Protein AF-A0A7G9XT78-F1 (afdb_monomer_lite)

Structure (mmCIF, N/CA/C/O backbone):
data_AF-A0A7G9XT78-F1
#
_entry.id   AF-A0A7G9XT78-F1
#
loop_
_atom_site.group_PDB
_atom_site.id
_atom_site.type_symbol
_atom_site.label_atom_id
_atom_site.label_alt_id
_atom_site.label_comp_id
_atom_site.label_asym_id
_atom_site.label_entity_id
_atom_site.label_seq_id
_atom_site.pdbx_PDB_ins_code
_atom_site.Cartn_x
_atom_site.Cartn_y
_atom_site.Cartn_z
_atom_site.occupancy
_atom_site.B_iso_or_equiv
_atom_site.auth_seq_id
_atom_site.auth_comp_id
_atom_site.auth_asym_id
_atom_site.auth_atom_id
_atom_site.pdbx_PDB_model_num
ATOM 1 N N . MET A 1 1 ? 22.025 7.421 1.465 1.00 62.91 1 MET A N 1
ATOM 2 C CA . MET A 1 1 ? 20.798 7.144 0.694 1.00 62.91 1 MET A CA 1
ATOM 3 C C . MET A 1 1 ? 19.785 8.218 1.028 1.00 62.91 1 MET A C 1
ATOM 5 O O . MET A 1 1 ? 19.689 8.588 2.191 1.00 62.91 1 MET A O 1
ATOM 9 N N . GLU A 1 2 ? 19.109 8.773 0.029 1.00 83.06 2 GLU A N 1
ATOM 10 C CA . GLU A 1 2 ? 18.092 9.804 0.246 1.00 83.06 2 GLU A CA 1
ATOM 11 C C . GLU A 1 2 ? 16.712 9.140 0.247 1.00 83.06 2 GLU A C 1
ATOM 13 O O . GLU A 1 2 ? 16.300 8.589 -0.773 1.00 83.06 2 GLU A O 1
ATOM 18 N N . ALA A 1 3 ? 16.016 9.178 1.382 1.00 92.12 3 ALA A N 1
ATOM 19 C CA . ALA A 1 3 ? 14.705 8.554 1.523 1.00 92.12 3 ALA A CA 1
ATOM 20 C C . ALA A 1 3 ? 13.624 9.333 0.756 1.00 92.12 3 ALA A C 1
ATOM 22 O O . ALA A 1 3 ? 13.651 10.570 0.692 1.00 92.12 3 ALA A O 1
ATOM 23 N N . ILE A 1 4 ? 12.665 8.615 0.183 1.00 96.31 4 ILE A N 1
ATOM 24 C CA . ILE A 1 4 ? 11.408 9.163 -0.334 1.00 96.31 4 ILE A CA 1
ATOM 25 C C . ILE A 1 4 ? 10.404 9.167 0.813 1.00 96.31 4 ILE A C 1
ATOM 27 O O . ILE A 1 4 ? 10.346 8.208 1.582 1.00 96.31 4 ILE A O 1
ATOM 31 N N . ARG A 1 5 ? 9.643 10.257 0.936 1.00 97.62 5 ARG A N 1
ATOM 32 C CA . ARG A 1 5 ? 8.574 10.407 1.924 1.00 97.62 5 ARG A CA 1
ATOM 33 C C . ARG A 1 5 ? 7.305 10.834 1.215 1.00 97.62 5 ARG A C 1
ATOM 35 O O . ARG A 1 5 ? 7.335 11.815 0.477 1.00 97.62 5 ARG A O 1
ATOM 42 N N . LEU A 1 6 ? 6.234 10.082 1.417 1.00 98.19 6 LEU A N 1
ATOM 43 C CA . LEU A 1 6 ? 4.939 10.312 0.792 1.00 98.19 6 LEU A CA 1
ATOM 44 C C . LEU A 1 6 ? 3.838 10.150 1.831 1.00 98.19 6 LEU A C 1
ATOM 46 O O . LEU A 1 6 ? 3.951 9.329 2.736 1.00 98.19 6 LEU A O 1
ATOM 50 N N . GLU A 1 7 ? 2.764 10.910 1.662 1.00 98.00 7 GLU A N 1
ATOM 51 C CA . GLU A 1 7 ? 1.612 10.889 2.557 1.00 98.00 7 GLU A CA 1
ATOM 52 C C . GLU A 1 7 ? 0.324 10.713 1.751 1.00 98.00 7 GLU A C 1
ATOM 54 O O . GLU A 1 7 ? 0.181 11.250 0.645 1.00 98.00 7 GLU A O 1
ATOM 59 N N . ARG A 1 8 ? -0.628 9.955 2.301 1.00 96.81 8 ARG A N 1
ATOM 60 C CA . ARG A 1 8 ? -1.947 9.750 1.696 1.00 96.81 8 ARG A CA 1
ATOM 61 C C . ARG A 1 8 ? -3.014 9.595 2.771 1.00 96.81 8 ARG A C 1
ATOM 63 O O . ARG A 1 8 ? -2.897 8.740 3.641 1.00 96.81 8 ARG A O 1
ATOM 70 N N . ASP A 1 9 ? -4.093 10.358 2.644 1.00 96.19 9 ASP A N 1
ATOM 71 C CA . ASP A 1 9 ? -5.279 10.177 3.479 1.00 96.19 9 ASP A CA 1
ATOM 72 C C . ASP A 1 9 ? -6.239 9.176 2.820 1.00 96.19 9 ASP A C 1
ATOM 74 O O . ASP A 1 9 ? -6.593 9.293 1.641 1.00 96.19 9 ASP A O 1
ATOM 78 N N . ILE A 1 10 ? -6.670 8.183 3.593 1.00 95.69 10 ILE A N 1
ATOM 79 C CA . ILE A 1 10 ? -7.618 7.142 3.202 1.00 95.69 10 ILE A CA 1
ATOM 80 C C . ILE A 1 10 ? -8.826 7.227 4.132 1.00 95.69 10 ILE A C 1
ATOM 82 O O . ILE A 1 10 ? -8.702 7.121 5.347 1.00 95.69 10 ILE A O 1
ATOM 86 N N . ASP A 1 11 ? -10.016 7.376 3.557 1.00 94.88 11 ASP A N 1
ATOM 87 C CA . ASP A 1 11 ? -11.281 7.513 4.294 1.00 94.88 11 ASP A CA 1
ATOM 88 C C . ASP A 1 11 ? -11.837 6.160 4.784 1.00 94.88 11 ASP A C 1
ATOM 90 O O . ASP A 1 11 ? -12.976 5.782 4.501 1.00 94.88 11 ASP A O 1
ATOM 94 N N . LEU A 1 12 ? -10.980 5.378 5.444 1.00 93.94 12 LEU A N 1
ATOM 95 C CA . LEU A 1 12 ? -11.301 4.098 6.066 1.00 93.94 12 LEU A CA 1
ATOM 96 C C . LEU A 1 12 ? -10.490 3.909 7.361 1.00 93.94 12 LEU A C 1
ATOM 98 O O . LEU A 1 12 ? -9.392 4.463 7.478 1.00 93.94 12 LEU A O 1
ATOM 102 N N . PRO A 1 13 ? -10.991 3.096 8.312 1.00 93.50 13 PRO A N 1
ATOM 103 C CA . PRO A 1 13 ? -10.286 2.789 9.552 1.00 93.50 13 PRO A CA 1
ATOM 104 C C . PRO A 1 13 ? -8.926 2.127 9.330 1.00 93.50 13 PRO A C 1
ATOM 106 O O . PRO A 1 13 ? -8.753 1.321 8.410 1.00 93.50 13 PRO A O 1
ATOM 109 N N . ARG A 1 14 ? -7.999 2.381 10.258 1.00 94.50 14 ARG A N 1
ATOM 110 C CA . ARG A 1 14 ? -6.620 1.873 10.199 1.00 94.50 14 ARG A CA 1
ATOM 111 C C . ARG A 1 14 ? -6.533 0.361 10.117 1.00 94.50 14 ARG A C 1
ATOM 113 O O . ARG A 1 14 ? -5.674 -0.137 9.409 1.00 94.50 14 ARG A O 1
ATOM 120 N N . ALA A 1 15 ? -7.439 -0.354 10.784 1.00 94.38 15 ALA A N 1
ATOM 121 C CA . ALA A 1 15 ? -7.510 -1.810 10.710 1.00 94.38 15 ALA A CA 1
ATOM 122 C C . ALA A 1 15 ? -7.693 -2.304 9.265 1.00 94.38 15 ALA A C 1
ATOM 124 O O . ALA A 1 15 ? -7.009 -3.224 8.845 1.00 94.38 15 ALA A O 1
ATOM 125 N N . ILE A 1 16 ? -8.542 -1.648 8.465 1.00 95.06 16 ILE A N 1
ATOM 126 C CA . ILE A 1 16 ? -8.755 -2.036 7.061 1.00 95.06 16 ILE A CA 1
ATOM 127 C C . ILE A 1 16 ? -7.501 -1.760 6.225 1.00 95.06 16 ILE A C 1
ATOM 129 O O . ILE A 1 16 ? -7.116 -2.577 5.393 1.00 95.06 16 ILE A O 1
ATOM 133 N N . VAL A 1 17 ? -6.864 -0.608 6.445 1.00 96.75 17 VAL A N 1
ATOM 134 C CA . VAL A 1 17 ? -5.627 -0.248 5.737 1.00 96.75 17 VAL A CA 1
ATOM 135 C C . VAL A 1 17 ? -4.487 -1.190 6.126 1.00 96.75 17 VAL A C 1
ATOM 137 O O . VAL A 1 17 ? -3.734 -1.610 5.257 1.00 96.75 17 VAL A O 1
ATOM 140 N N . TRP A 1 18 ? -4.393 -1.564 7.403 1.00 97.44 18 TRP A N 1
ATOM 141 C CA . TRP A 1 18 ? -3.406 -2.504 7.927 1.00 97.44 18 TRP A CA 1
ATOM 142 C C . TRP A 1 18 ? -3.494 -3.867 7.244 1.00 97.44 18 TRP A C 1
ATOM 144 O O . TRP A 1 18 ? -2.486 -4.339 6.724 1.00 97.44 18 TRP A O 1
ATOM 154 N N . GLU A 1 19 ? -4.695 -4.448 7.151 1.00 97.00 19 GLU A N 1
ATOM 155 C CA . GLU A 1 19 ? -4.900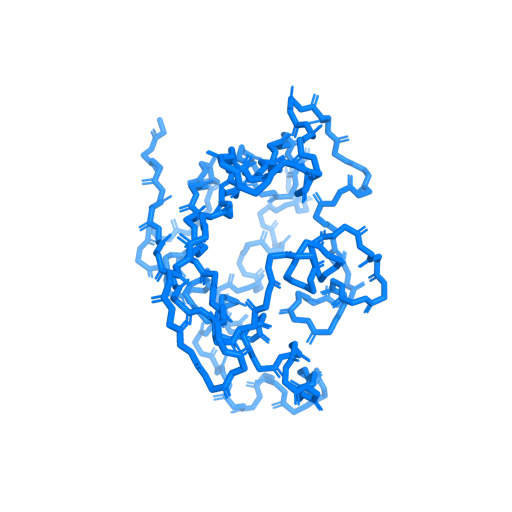 -5.715 6.438 1.00 97.00 19 GLU A CA 1
ATOM 156 C C . GLU A 1 19 ? -4.389 -5.637 4.995 1.00 97.00 19 GLU A C 1
ATOM 158 O O . GLU A 1 19 ? -3.713 -6.548 4.527 1.00 97.00 19 GLU A O 1
ATOM 163 N N . ALA A 1 20 ? -4.614 -4.517 4.302 1.00 97.19 20 ALA A N 1
ATOM 164 C CA . ALA A 1 20 ? -4.127 -4.336 2.936 1.00 97.19 20 ALA A CA 1
ATOM 165 C C . ALA A 1 20 ? -2.591 -4.262 2.809 1.00 97.19 20 ALA A C 1
ATOM 167 O O . ALA A 1 20 ? -2.065 -4.423 1.705 1.00 97.19 20 ALA A O 1
ATOM 168 N N . LEU A 1 21 ? -1.864 -4.036 3.907 1.00 96.62 21 LEU A N 1
ATOM 169 C CA . LEU A 1 21 ? -0.399 -4.043 3.943 1.00 96.62 21 LEU A CA 1
ATOM 170 C C . LEU A 1 21 ? 0.187 -5.417 4.294 1.00 96.62 21 LEU A C 1
ATOM 172 O O . LEU A 1 21 ? 1.294 -5.732 3.849 1.00 96.62 21 LEU A O 1
ATOM 176 N N . VAL A 1 22 ? -0.512 -6.215 5.106 1.00 95.62 22 VAL A N 1
ATOM 177 C CA . VAL A 1 22 ? 0.029 -7.467 5.664 1.00 95.62 22 VAL A CA 1
ATOM 178 C C . VAL A 1 22 ? -0.560 -8.728 5.034 1.00 95.62 22 VAL A C 1
ATOM 180 O O . VAL A 1 22 ? 0.150 -9.732 4.933 1.00 95.62 22 VAL A O 1
ATOM 183 N N . ASP A 1 23 ? -1.811 -8.687 4.569 1.00 95.31 23 ASP A N 1
ATOM 184 C CA . ASP A 1 23 ? -2.441 -9.817 3.891 1.00 95.31 23 ASP A CA 1
ATOM 185 C C . ASP A 1 23 ? -1.878 -9.951 2.465 1.00 95.31 23 ASP A C 1
ATOM 187 O O . ASP A 1 23 ? -1.950 -9.009 1.670 1.00 95.31 23 ASP A O 1
ATOM 191 N N . PRO A 1 24 ? -1.318 -11.115 2.093 1.00 92.00 24 PRO A N 1
ATOM 192 C CA . PRO A 1 24 ? -0.671 -11.281 0.799 1.00 92.00 24 PRO A CA 1
ATOM 193 C C . PRO A 1 24 ? -1.643 -11.145 -0.378 1.00 92.00 24 PRO A C 1
ATOM 195 O O . PRO A 1 24 ? -1.236 -10.638 -1.416 1.00 92.00 24 PRO A O 1
ATOM 198 N N . VAL A 1 25 ? -2.905 -11.558 -0.237 1.00 92.56 25 VAL A N 1
ATOM 199 C CA . VAL A 1 25 ? -3.911 -11.457 -1.305 1.00 92.56 25 VAL A CA 1
ATOM 200 C C . VAL A 1 25 ? -4.302 -9.999 -1.525 1.00 92.56 25 VAL A C 1
ATOM 202 O O . VAL A 1 25 ? -4.437 -9.562 -2.667 1.00 92.56 25 VAL A O 1
ATOM 205 N N . LEU A 1 26 ? -4.451 -9.224 -0.449 1.00 95.94 26 LEU A N 1
ATOM 206 C CA . LEU A 1 26 ? -4.717 -7.792 -0.566 1.00 95.94 26 LEU A CA 1
ATOM 207 C C . LEU A 1 26 ? -3.505 -7.039 -1.113 1.00 95.94 26 LEU A C 1
ATOM 209 O O . LEU A 1 26 ? -3.678 -6.193 -1.986 1.00 95.94 26 LEU A O 1
ATOM 213 N N . VAL A 1 27 ? -2.284 -7.374 -0.687 1.00 95.62 27 VAL A N 1
ATOM 214 C CA . VAL A 1 27 ? -1.061 -6.761 -1.228 1.00 95.62 27 VAL A CA 1
ATOM 215 C C . VAL A 1 27 ? -0.988 -6.916 -2.747 1.00 95.62 27 VAL A C 1
ATOM 217 O O . VAL A 1 27 ? -0.725 -5.932 -3.431 1.00 95.62 27 VAL A O 1
ATOM 220 N N . GLU A 1 28 ? -1.315 -8.092 -3.290 1.00 94.12 28 GLU A N 1
ATOM 221 C CA . GLU A 1 28 ? -1.374 -8.329 -4.744 1.00 94.12 28 GLU A CA 1
ATOM 222 C C . GL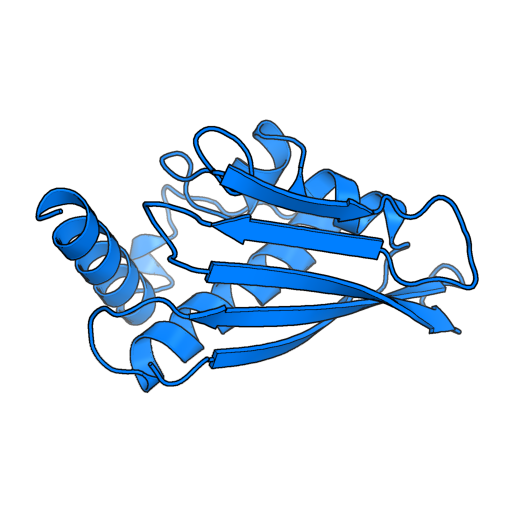U A 1 28 ? -2.406 -7.443 -5.474 1.00 94.12 28 GLU A C 1
ATOM 224 O O . GLU A 1 28 ? -2.342 -7.271 -6.692 1.00 94.12 28 GLU A O 1
ATOM 229 N N . GLY A 1 29 ? -3.376 -6.877 -4.752 1.00 94.25 29 GLY A N 1
ATOM 230 C CA . GLY A 1 29 ? -4.422 -6.016 -5.298 1.00 94.25 29 GLY A CA 1
ATOM 231 C C . GLY A 1 29 ? -3.992 -4.570 -5.557 1.00 94.25 29 GLY A C 1
ATOM 232 O O . GLY A 1 29 ? -4.674 -3.873 -6.307 1.00 94.25 29 GLY A O 1
ATOM 233 N N . TRP A 1 30 ? -2.884 -4.110 -4.972 1.00 95.69 30 TRP A N 1
ATOM 234 C CA . TRP A 1 30 ? -2.358 -2.746 -5.164 1.00 95.69 30 TRP A CA 1
ATOM 235 C C . TRP A 1 30 ? -0.864 -2.708 -5.490 1.00 95.69 30 TRP A C 1
ATOM 237 O O . TRP A 1 30 ? -0.387 -1.777 -6.139 1.00 95.69 30 TRP A O 1
ATOM 247 N N . LEU A 1 31 ? -0.135 -3.742 -5.087 1.00 93.19 31 LEU A N 1
ATOM 248 C CA . LEU A 1 31 ? 1.244 -4.011 -5.449 1.00 93.19 31 LEU A CA 1
ATOM 249 C C . LEU A 1 31 ? 1.263 -5.202 -6.417 1.00 93.19 31 LEU A C 1
ATOM 251 O O . LEU A 1 31 ? 0.471 -6.127 -6.280 1.00 93.19 31 LEU A O 1
ATOM 255 N N . HIS A 1 32 ? 2.137 -5.183 -7.426 1.00 88.50 32 HIS A N 1
ATOM 256 C CA . HIS A 1 32 ? 2.115 -6.190 -8.496 1.00 88.50 32 HIS A CA 1
ATOM 257 C C . HIS A 1 32 ? 2.187 -7.634 -7.938 1.00 88.50 32 HIS A C 1
ATOM 259 O O . HIS A 1 32 ? 2.899 -7.849 -6.958 1.00 88.50 32 HIS A O 1
ATOM 265 N N . PRO A 1 33 ? 1.545 -8.657 -8.548 1.00 86.31 33 PRO A N 1
ATOM 266 C CA . PRO A 1 33 ? 1.436 -9.990 -7.944 1.00 86.31 33 PRO A CA 1
ATOM 267 C C . PRO A 1 33 ? 2.754 -10.739 -7.715 1.00 86.31 33 PRO A C 1
ATOM 269 O O . PRO A 1 33 ? 2.785 -11.737 -7.002 1.00 86.31 33 PRO A O 1
ATOM 272 N N . SER A 1 34 ? 3.855 -10.283 -8.315 1.00 85.12 34 SER A N 1
ATOM 273 C CA . SER A 1 34 ? 5.208 -10.793 -8.039 1.00 85.12 34 SER A CA 1
ATOM 274 C C . SER A 1 34 ? 5.851 -10.195 -6.789 1.00 85.12 34 SER A C 1
ATOM 276 O O . SER A 1 34 ? 6.936 -10.619 -6.400 1.00 85.12 34 SER A O 1
ATOM 278 N N . GLU A 1 35 ? 5.230 -9.182 -6.195 1.00 86.75 35 GLU A 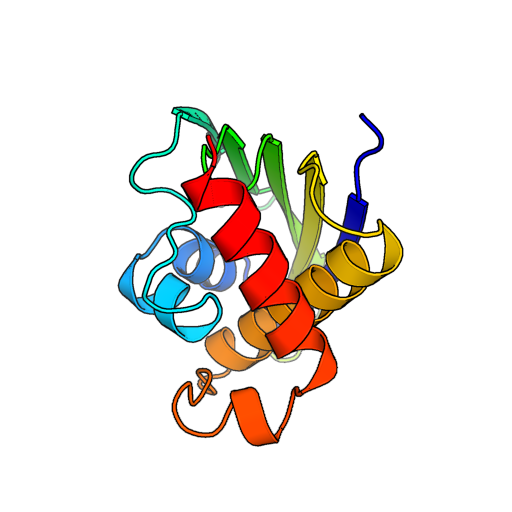N 1
ATOM 279 C CA . GLU A 1 35 ? 5.788 -8.392 -5.111 1.00 86.75 35 GLU A CA 1
ATOM 280 C C . GLU A 1 35 ? 5.210 -8.801 -3.772 1.00 86.75 35 GLU A C 1
ATOM 282 O O . GLU A 1 35 ? 4.070 -9.252 -3.660 1.00 86.75 35 GLU A O 1
ATOM 287 N N . ARG A 1 36 ? 6.013 -8.628 -2.731 1.00 87.50 36 ARG A N 1
ATOM 288 C CA . ARG A 1 36 ? 5.616 -8.897 -1.356 1.00 87.50 36 ARG A CA 1
ATOM 289 C C . ARG A 1 36 ? 6.098 -7.748 -0.493 1.00 87.50 36 ARG A C 1
ATOM 291 O O . ARG A 1 36 ? 7.234 -7.301 -0.641 1.00 87.50 36 ARG A O 1
ATOM 298 N N . LEU A 1 37 ? 5.230 -7.284 0.400 1.00 89.94 37 LEU A N 1
ATOM 299 C CA . LEU A 1 37 ? 5.590 -6.247 1.359 1.00 89.94 37 LEU A CA 1
ATOM 300 C C . LEU A 1 37 ? 6.147 -6.849 2.654 1.00 89.94 37 LEU A C 1
ATOM 302 O O . LEU A 1 37 ? 7.149 -6.367 3.161 1.00 89.94 37 LEU A O 1
ATOM 306 N N . VAL A 1 38 ? 5.543 -7.936 3.146 1.00 91.38 38 VAL A N 1
ATOM 307 C CA . VAL A 1 38 ? 5.954 -8.614 4.390 1.00 91.38 38 VAL A CA 1
ATOM 308 C C . VAL A 1 38 ? 6.726 -9.906 4.116 1.00 91.38 38 VAL A C 1
ATOM 310 O O . VAL A 1 38 ? 7.825 -10.108 4.634 1.00 91.38 38 VAL A O 1
ATOM 313 N N . ALA A 1 39 ? 6.178 -10.804 3.294 1.00 89.12 39 ALA A N 1
ATOM 314 C CA . ALA A 1 39 ? 6.784 -12.113 3.059 1.00 89.12 39 ALA A CA 1
ATOM 315 C C . ALA A 1 39 ? 8.167 -11.994 2.389 1.00 89.12 39 ALA A C 1
ATOM 317 O O . ALA A 1 39 ? 8.314 -11.316 1.375 1.00 89.12 39 ALA A O 1
ATOM 318 N N . GLY A 1 40 ? 9.173 -12.684 2.938 1.00 86.62 40 GLY A N 1
ATOM 319 C CA . GLY A 1 40 ? 10.548 -12.649 2.418 1.00 86.62 40 GLY A CA 1
ATOM 320 C C . GLY A 1 40 ? 11.343 -11.389 2.786 1.00 86.62 40 GLY A C 1
ATOM 321 O O . GLY A 1 40 ? 12.415 -11.171 2.225 1.00 86.62 40 GLY A O 1
ATOM 322 N N . THR A 1 41 ? 10.839 -10.577 3.719 1.00 91.62 41 THR A N 1
ATOM 323 C CA . THR A 1 41 ? 11.536 -9.402 4.265 1.00 91.62 41 THR A CA 1
ATOM 324 C C . THR A 1 41 ? 12.034 -9.653 5.688 1.00 91.62 41 THR A C 1
ATOM 326 O O . THR A 1 41 ? 11.608 -10.602 6.352 1.00 91.62 41 THR A O 1
ATOM 329 N N . THR A 1 42 ? 12.948 -8.805 6.161 1.00 94.88 42 THR A N 1
ATOM 330 C CA . THR A 1 42 ? 13.384 -8.811 7.562 1.00 94.88 42 THR A CA 1
ATOM 331 C C . THR A 1 42 ? 12.547 -7.802 8.350 1.00 94.88 42 THR A C 1
ATOM 333 O O . THR A 1 42 ? 12.626 -6.610 8.044 1.00 94.88 42 THR A O 1
ATOM 336 N N . PRO A 1 43 ? 11.765 -8.227 9.358 1.00 93.88 43 PRO A N 1
ATOM 337 C CA . PRO A 1 43 ? 10.962 -7.309 10.158 1.00 93.88 43 PRO A CA 1
ATOM 338 C C . PRO A 1 43 ? 11.846 -6.435 11.057 1.00 93.88 43 PRO A C 1
ATOM 340 O O . PRO A 1 43 ? 12.772 -6.937 11.697 1.00 93.88 43 PRO A O 1
ATOM 343 N N . VAL A 1 44 ? 11.531 -5.142 11.130 1.00 96.25 44 VAL A N 1
ATOM 344 C CA . VAL A 1 44 ? 12.119 -4.185 12.085 1.00 96.25 44 VAL A CA 1
ATOM 345 C C . VAL A 1 44 ? 11.089 -3.815 13.151 1.00 96.25 44 VAL A C 1
ATOM 347 O O . VAL A 1 44 ? 11.386 -3.892 14.341 1.00 96.25 44 VAL A O 1
ATOM 350 N N . GLU A 1 45 ? 9.863 -3.480 12.738 1.00 96.44 45 GLU A N 1
ATOM 351 C CA . GLU A 1 45 ? 8.752 -3.150 13.636 1.00 96.44 45 GLU A CA 1
ATOM 352 C C . GLU A 1 45 ? 7.414 -3.600 13.028 1.00 96.44 45 GLU A C 1
ATOM 354 O O . GLU A 1 45 ? 7.128 -3.324 11.867 1.00 96.44 45 GLU A O 1
ATOM 359 N N . PHE A 1 46 ? 6.590 -4.287 13.822 1.00 95.19 46 PHE A N 1
ATOM 360 C CA . PHE A 1 46 ? 5.204 -4.634 13.492 1.00 95.19 46 PHE A CA 1
ATOM 361 C C . PHE A 1 46 ? 4.335 -4.245 14.682 1.00 95.19 46 PHE A C 1
ATOM 363 O O . PHE A 1 46 ? 4.286 -4.956 15.686 1.00 95.19 46 PHE A O 1
ATOM 370 N N . ARG A 1 47 ? 3.696 -3.084 14.586 1.00 96.56 47 ARG A N 1
ATOM 371 C CA . ARG A 1 47 ? 2.772 -2.569 15.591 1.00 96.56 47 ARG A CA 1
ATOM 372 C C . ARG A 1 47 ? 1.386 -2.484 14.978 1.00 96.56 47 ARG A C 1
ATOM 374 O O . ARG A 1 47 ? 1.123 -1.596 14.171 1.00 96.56 47 ARG A O 1
ATOM 381 N N . GLU A 1 48 ? 0.529 -3.417 15.359 1.00 94.75 48 GLU A N 1
ATOM 382 C CA . GLU A 1 48 ? -0.851 -3.499 14.889 1.00 94.75 48 GLU A CA 1
ATOM 383 C C . GLU A 1 48 ? -1.709 -2.338 15.435 1.00 94.75 48 GLU A C 1
ATOM 385 O O . GLU A 1 48 ? -1.368 -1.737 16.461 1.00 94.75 48 GLU A O 1
ATOM 390 N N . PRO A 1 49 ? -2.829 -1.988 14.773 1.00 92.81 49 PRO A N 1
ATOM 391 C CA . PRO A 1 49 ? -3.721 -0.904 15.191 1.00 92.81 49 PRO A CA 1
ATOM 392 C C . PRO A 1 49 ? -4.609 -1.266 16.405 1.00 92.81 49 PRO A C 1
ATOM 394 O O . PRO A 1 49 ? -5.800 -0.958 16.414 1.00 92.81 49 PRO A O 1
ATOM 397 N N . ASP A 1 50 ? -4.044 -1.888 17.442 1.00 89.31 50 ASP A N 1
ATOM 398 C CA . ASP A 1 50 ? -4.773 -2.338 18.639 1.00 89.31 50 ASP A CA 1
ATOM 399 C C . ASP A 1 50 ? -5.236 -1.171 19.523 1.00 89.31 50 ASP A C 1
ATOM 401 O O . ASP A 1 50 ? -6.337 -1.174 20.082 1.00 89.31 50 ASP A O 1
ATOM 405 N N . ALA A 1 51 ? -4.389 -0.148 19.658 1.00 86.00 51 ALA A N 1
ATOM 406 C CA . ALA A 1 51 ? -4.665 1.033 20.462 1.00 86.00 51 ALA A CA 1
ATOM 407 C C . ALA A 1 51 ? -5.129 2.203 19.583 1.00 86.00 51 ALA A C 1
ATOM 409 O O . ALA A 1 51 ? -4.440 2.649 18.665 1.00 86.00 51 ALA A O 1
ATOM 410 N N . ALA A 1 52 ? -6.289 2.780 19.908 1.00 80.25 52 ALA A N 1
ATOM 411 C CA . ALA A 1 52 ? -6.837 3.926 19.177 1.00 80.25 52 ALA A CA 1
ATOM 412 C C . ALA A 1 52 ? -5.932 5.176 19.225 1.00 80.25 52 ALA A C 1
ATOM 414 O O . ALA A 1 52 ? -5.967 5.990 18.307 1.00 80.25 52 ALA A O 1
ATOM 415 N N . SER A 1 53 ? -5.139 5.326 20.291 1.00 84.56 53 SER A N 1
ATOM 416 C CA . SER A 1 53 ? -4.286 6.493 20.550 1.00 84.56 53 SER A CA 1
ATOM 417 C C . SER A 1 53 ? -2.860 6.374 20.018 1.00 84.56 53 SER A C 1
ATOM 419 O O . SER A 1 53 ? -2.118 7.349 20.087 1.00 84.56 53 SER A O 1
ATOM 421 N N . GLU A 1 54 ? -2.453 5.198 19.544 1.00 91.94 54 GLU A N 1
ATOM 422 C CA . GLU A 1 54 ? -1.096 4.960 19.051 1.00 91.94 54 GLU A CA 1
ATOM 423 C C . GLU A 1 54 ? -1.125 4.656 17.557 1.00 91.94 54 GLU A C 1
ATOM 425 O O . GLU A 1 54 ? -2.049 3.971 17.113 1.00 91.94 54 GLU A O 1
ATOM 430 N N . PRO A 1 55 ? -0.152 5.138 16.768 1.00 94.50 55 PRO A N 1
ATOM 431 C CA . PRO A 1 55 ? -0.059 4.796 15.355 1.00 94.50 55 PRO A CA 1
ATOM 432 C C . PRO A 1 55 ? 0.209 3.301 15.165 1.00 94.50 55 PRO A C 1
ATOM 434 O O . PRO A 1 55 ? 0.927 2.696 15.961 1.00 94.50 55 PRO A O 1
ATOM 437 N N . ALA A 1 56 ? -0.310 2.725 14.081 1.00 97.12 56 ALA A N 1
ATOM 438 C CA . ALA A 1 56 ? 0.149 1.413 13.626 1.00 97.12 56 ALA A CA 1
ATOM 439 C C . ALA A 1 56 ? 1.430 1.593 12.803 1.00 97.12 56 ALA A C 1
ATOM 441 O O . ALA A 1 56 ? 1.582 2.600 12.108 1.00 97.12 56 ALA A O 1
ATOM 442 N N . VAL A 1 57 ? 2.354 0.640 12.872 1.00 98.00 57 VAL A N 1
ATOM 443 C CA . VAL A 1 57 ? 3.657 0.745 12.208 1.00 98.00 57 VAL A CA 1
ATOM 444 C C . VAL A 1 57 ? 4.027 -0.576 11.556 1.00 98.00 57 VAL A C 1
ATOM 446 O O . VAL A 1 57 ? 4.079 -1.607 12.222 1.00 98.00 57 VAL A O 1
ATOM 449 N N . LEU A 1 58 ? 4.338 -0.518 10.265 1.00 97.75 58 LEU A N 1
ATOM 450 C CA . LEU A 1 58 ? 4.971 -1.593 9.516 1.00 97.75 58 LEU A CA 1
ATOM 451 C C . LEU A 1 58 ? 6.351 -1.117 9.061 1.00 97.75 58 LEU A C 1
ATOM 453 O O . LEU A 1 58 ? 6.450 -0.227 8.219 1.00 97.75 58 LEU A O 1
ATOM 457 N N . GLU A 1 59 ? 7.412 -1.711 9.593 1.00 98.00 59 GLU A N 1
ATOM 458 C CA . GLU A 1 59 ? 8.784 -1.448 9.169 1.00 98.00 59 GLU A CA 1
ATOM 459 C C . GLU A 1 59 ? 9.509 -2.748 8.836 1.00 98.00 59 GLU A C 1
ATOM 461 O O . GLU A 1 59 ? 9.603 -3.668 9.656 1.00 98.00 59 GLU A O 1
ATOM 466 N N . VAL A 1 60 ? 10.036 -2.811 7.615 1.00 96.88 60 VAL A N 1
ATOM 467 C CA . VAL A 1 60 ? 10.723 -3.978 7.064 1.00 96.88 60 VAL A CA 1
ATOM 468 C C . VAL A 1 60 ? 11.949 -3.562 6.263 1.00 96.88 60 VAL A C 1
ATOM 470 O O . VAL A 1 60 ? 11.964 -2.530 5.592 1.00 96.88 60 VAL A O 1
ATOM 473 N N . ILE A 1 61 ? 12.959 -4.427 6.267 1.00 94.69 61 ILE A N 1
ATOM 474 C CA . ILE A 1 61 ? 14.061 -4.380 5.308 1.00 94.69 61 ILE A CA 1
ATOM 475 C C . ILE A 1 61 ? 13.728 -5.374 4.201 1.00 94.69 61 ILE A C 1
ATOM 477 O O . ILE A 1 61 ? 13.766 -6.596 4.390 1.00 94.69 61 ILE A O 1
ATOM 481 N N . SER A 1 62 ? 13.378 -4.840 3.040 1.00 90.44 62 SER A N 1
ATOM 482 C CA . SER A 1 62 ? 13.011 -5.602 1.858 1.00 90.44 62 SER A CA 1
ATOM 483 C C . SER A 1 62 ? 14.208 -5.748 0.915 1.00 90.44 62 SER A C 1
ATOM 485 O O . SER A 1 62 ? 14.798 -4.746 0.505 1.00 90.44 62 SER A O 1
ATOM 487 N N . PRO A 1 63 ? 14.539 -6.971 0.463 1.00 85.62 63 PRO A N 1
ATOM 488 C CA . PRO A 1 63 ? 15.487 -7.151 -0.637 1.00 85.62 63 PRO A CA 1
ATOM 489 C C . PRO A 1 63 ? 15.041 -6.425 -1.916 1.00 85.62 63 PRO A C 1
ATOM 491 O O . PRO A 1 63 ? 15.875 -5.974 -2.702 1.00 85.62 63 PRO A O 1
ATOM 494 N N . ALA A 1 64 ? 13.723 -6.295 -2.107 1.00 84.75 64 ALA A N 1
ATOM 495 C CA . ALA A 1 64 ? 13.126 -5.649 -3.265 1.00 84.75 64 ALA A CA 1
ATOM 496 C C . ALA A 1 64 ? 13.105 -4.117 -3.143 1.00 84.75 64 ALA A C 1
ATOM 498 O O . ALA A 1 64 ? 13.442 -3.423 -4.101 1.00 84.75 64 ALA A O 1
ATOM 499 N N . PHE A 1 65 ? 12.740 -3.600 -1.969 1.00 89.12 65 PHE A N 1
ATOM 500 C CA . PHE A 1 65 ? 12.405 -2.185 -1.770 1.00 89.12 65 PHE A CA 1
ATOM 501 C C . PHE A 1 65 ? 13.344 -1.440 -0.808 1.00 89.12 65 PHE A C 1
ATOM 503 O O . PHE A 1 65 ? 13.074 -0.298 -0.453 1.00 89.12 65 PHE A O 1
ATOM 510 N N . GLY A 1 66 ? 14.446 -2.056 -0.375 1.00 91.50 66 GLY A N 1
ATOM 511 C CA . GLY A 1 66 ? 15.299 -1.473 0.663 1.00 91.50 66 GLY A CA 1
ATOM 512 C C . GLY A 1 66 ? 14.542 -1.322 1.984 1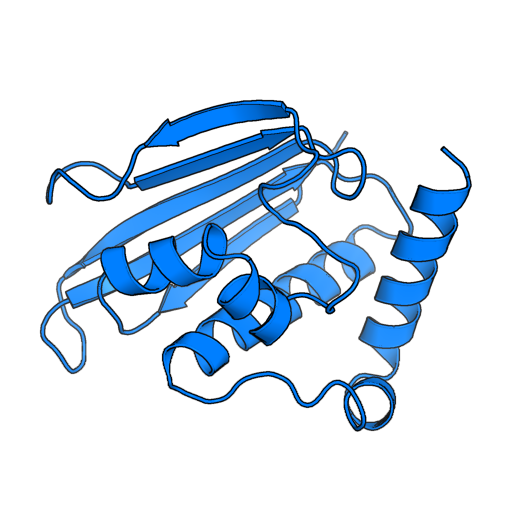.00 91.50 66 GLY A C 1
ATOM 513 O O . GLY A 1 66 ? 13.708 -2.164 2.322 1.00 91.50 66 GLY A O 1
ATOM 514 N N . ASP A 1 67 ? 14.823 -0.253 2.722 1.00 95.44 67 ASP A N 1
ATOM 515 C CA . ASP A 1 67 ? 14.136 0.024 3.985 1.00 95.44 67 ASP A CA 1
ATOM 516 C C . ASP A 1 67 ? 12.769 0.651 3.699 1.00 95.44 67 ASP A C 1
ATOM 518 O O . ASP A 1 67 ? 12.698 1.724 3.093 1.00 95.44 67 ASP A O 1
ATOM 522 N N . VAL A 1 68 ? 11.693 -0.003 4.138 1.00 96.75 68 VAL A N 1
ATOM 523 C CA . VAL A 1 68 ? 10.312 0.473 3.990 1.00 96.75 68 VAL A CA 1
ATOM 524 C C . VAL A 1 68 ? 9.704 0.648 5.372 1.00 96.75 68 VAL A C 1
ATOM 526 O O . VAL A 1 68 ? 9.641 -0.303 6.148 1.00 96.75 68 VAL A O 1
ATOM 529 N N . ARG A 1 69 ? 9.206 1.852 5.657 1.00 98.25 69 ARG A N 1
ATOM 530 C CA . ARG A 1 69 ? 8.433 2.169 6.858 1.00 98.25 69 ARG A CA 1
ATOM 531 C C . ARG A 1 69 ? 7.100 2.787 6.462 1.00 98.25 69 ARG A C 1
ATOM 533 O O . ARG A 1 69 ? 7.076 3.788 5.751 1.00 98.25 69 ARG A O 1
ATOM 540 N N . ILE A 1 70 ? 6.011 2.208 6.949 1.00 98.50 70 ILE A N 1
ATOM 541 C CA . ILE A 1 70 ? 4.650 2.713 6.789 1.00 98.50 70 ILE A CA 1
ATOM 542 C C . ILE A 1 70 ? 4.070 2.968 8.175 1.00 98.50 70 ILE A C 1
ATOM 544 O O . ILE A 1 70 ? 4.062 2.074 9.023 1.00 98.50 70 ILE A O 1
ATOM 548 N N . VAL A 1 71 ? 3.589 4.185 8.400 1.00 98.44 71 VAL A N 1
ATOM 549 C CA . VAL A 1 71 ? 2.915 4.592 9.636 1.00 98.44 71 VAL A CA 1
ATOM 550 C C . VAL A 1 71 ? 1.453 4.889 9.322 1.00 98.44 71 VAL A C 1
ATOM 552 O O . VAL A 1 71 ? 1.154 5.552 8.328 1.00 98.44 71 VAL A O 1
ATOM 555 N N . LEU A 1 72 ? 0.548 4.357 10.146 1.00 98.19 72 LEU A N 1
ATOM 556 C CA . LEU A 1 72 ? -0.894 4.559 10.041 1.00 98.19 72 LEU A CA 1
ATOM 557 C C . LEU A 1 72 ? -1.396 5.364 11.239 1.00 98.19 72 LEU A C 1
ATOM 559 O O . LEU A 1 72 ? -1.611 4.829 12.336 1.00 98.19 72 LEU A O 1
ATOM 563 N N . ASP A 1 73 ? -1.643 6.642 11.002 1.00 96.56 73 ASP A N 1
ATOM 564 C CA . ASP A 1 73 ? -2.204 7.556 11.985 1.00 96.56 73 ASP A CA 1
ATOM 565 C C . ASP A 1 73 ? -3.710 7.678 11.827 1.00 96.56 73 ASP A C 1
ATOM 567 O O . ASP A 1 73 ? -4.259 7.682 10.722 1.00 96.56 73 ASP A O 1
ATOM 571 N N . ARG A 1 74 ? -4.404 7.755 12.962 1.00 94.44 74 ARG A N 1
ATOM 572 C CA . ARG A 1 74 ? -5.846 7.961 12.958 1.00 94.44 74 ARG A CA 1
ATOM 573 C C . ARG A 1 74 ? -6.114 9.412 12.592 1.00 94.44 74 ARG A C 1
ATOM 575 O O . ARG A 1 74 ? -5.570 10.323 13.210 1.00 94.44 74 ARG A O 1
ATOM 582 N N . VAL A 1 75 ? -7.018 9.616 11.647 1.00 92.81 75 VAL A N 1
ATOM 583 C CA . VAL A 1 75 ? -7.579 10.928 11.347 1.00 92.81 75 VAL A CA 1
ATOM 584 C C . VAL A 1 75 ? -9.022 10.931 11.823 1.00 92.81 75 VAL A C 1
ATOM 586 O O . VAL A 1 75 ? -9.828 10.095 11.414 1.00 92.81 75 VAL A O 1
ATOM 589 N N . ASP A 1 76 ? -9.340 11.860 12.720 1.00 87.88 76 ASP A N 1
ATOM 590 C CA . ASP A 1 76 ? -10.721 12.070 13.137 1.00 87.88 76 ASP A CA 1
ATOM 591 C C . ASP A 1 76 ? -11.528 12.684 11.989 1.00 87.88 76 ASP A C 1
ATOM 593 O O . ASP A 1 76 ? -11.095 13.629 11.326 1.00 87.88 76 ASP A O 1
ATOM 597 N N . GLY A 1 77 ? -12.736 12.160 11.785 1.00 76.00 77 GLY A N 1
ATOM 598 C CA . GLY A 1 77 ? -13.557 12.498 10.628 1.00 76.00 77 GLY A CA 1
ATOM 599 C C . GLY A 1 77 ? -13.377 11.509 9.478 1.00 76.00 77 GLY A C 1
ATOM 600 O O . GLY A 1 77 ? -12.512 10.643 9.500 1.00 76.00 77 GLY A O 1
ATOM 601 N N . GLY A 1 78 ? -14.278 11.596 8.503 1.00 73.44 78 GLY A N 1
ATOM 602 C CA . GLY A 1 78 ? -14.399 10.625 7.418 1.00 73.44 78 GLY A CA 1
ATOM 603 C C . GLY A 1 78 ? -15.849 10.213 7.177 1.00 73.44 78 GLY A C 1
ATOM 604 O O . GLY A 1 78 ? -16.714 10.439 8.030 1.00 73.44 78 GLY A O 1
ATOM 605 N N . THR A 1 79 ? -16.140 9.590 6.035 1.00 78.88 79 THR A N 1
ATOM 606 C CA . THR A 1 79 ? -17.506 9.173 5.662 1.00 78.88 79 THR A CA 1
ATOM 607 C C . THR A 1 79 ? -18.099 8.198 6.684 1.00 78.88 79 THR A C 1
ATOM 609 O O . THR A 1 79 ? -19.315 8.151 6.871 1.00 78.88 79 THR A O 1
ATOM 612 N N . ARG A 1 80 ? -17.248 7.430 7.379 1.00 78.75 80 ARG A N 1
ATOM 613 C CA . ARG A 1 80 ? -17.643 6.463 8.420 1.00 78.75 80 ARG A CA 1
ATOM 614 C C . ARG A 1 80 ? -17.179 6.844 9.832 1.00 78.75 80 ARG A C 1
ATOM 616 O O . ARG A 1 80 ? -17.197 6.000 10.720 1.00 78.75 80 ARG A O 1
ATOM 623 N N . GLY A 1 81 ? -16.801 8.106 10.047 1.00 82.12 81 GLY A N 1
ATOM 624 C CA . GLY A 1 81 ? -16.404 8.642 11.355 1.00 82.12 81 GLY A CA 1
ATOM 625 C C . GLY A 1 81 ? -14.919 8.500 11.710 1.00 82.12 81 GLY A C 1
ATOM 626 O O . GLY A 1 81 ? -14.486 9.121 12.678 1.00 82.12 81 GLY A O 1
ATOM 627 N N . GLU A 1 82 ? -14.144 7.751 10.925 1.00 87.19 82 GLU A N 1
ATOM 628 C CA . GLU A 1 82 ? -12.694 7.587 11.081 1.00 87.19 82 GLU A CA 1
ATOM 629 C C . GLU A 1 82 ? -12.026 7.428 9.709 1.00 87.19 82 GLU A C 1
ATOM 631 O O . GLU A 1 82 ? -12.539 6.708 8.846 1.00 87.19 82 GLU A O 1
ATOM 636 N N . GLY A 1 83 ? -10.868 8.068 9.548 1.00 93.94 83 GLY A N 1
ATOM 637 C CA . GLY A 1 83 ? -9.954 7.896 8.428 1.00 93.94 83 GLY A CA 1
ATOM 638 C C . GLY A 1 83 ? -8.540 7.554 8.899 1.00 93.94 83 GLY A C 1
ATOM 639 O O . GLY A 1 83 ? -8.232 7.537 10.093 1.00 93.94 83 GLY A O 1
ATOM 640 N N . THR A 1 84 ? -7.664 7.296 7.938 1.00 96.12 84 THR A N 1
ATOM 641 C CA . THR A 1 84 ? -6.269 6.917 8.161 1.00 96.12 84 THR A CA 1
ATOM 642 C C . THR A 1 84 ? -5.354 7.814 7.348 1.00 96.12 84 THR A C 1
ATOM 644 O O . THR A 1 84 ? -5.518 7.914 6.132 1.00 96.12 84 THR A O 1
ATOM 647 N N . ARG A 1 85 ? -4.357 8.415 7.995 1.00 97.38 85 ARG A N 1
ATOM 648 C CA . ARG A 1 85 ? -3.200 8.988 7.312 1.00 97.38 85 ARG A CA 1
ATOM 649 C C . ARG A 1 85 ? -2.134 7.914 7.181 1.00 97.38 85 ARG A C 1
ATOM 651 O O . ARG A 1 85 ? -1.716 7.331 8.176 1.00 97.38 85 ARG A O 1
ATOM 658 N N . VAL A 1 86 ? -1.729 7.649 5.948 1.00 98.19 86 VAL A N 1
ATOM 659 C CA . VAL A 1 86 ? -0.642 6.734 5.606 1.00 98.19 86 VAL A CA 1
ATOM 660 C C . VAL A 1 86 ? 0.599 7.564 5.327 1.00 98.19 86 VAL A C 1
ATOM 662 O O . VAL A 1 86 ? 0.607 8.336 4.369 1.00 98.19 86 VAL A O 1
ATOM 665 N N . GLU A 1 87 ? 1.645 7.382 6.123 1.00 98.44 87 GLU A N 1
ATOM 666 C CA . GLU A 1 87 ? 2.964 7.966 5.875 1.00 98.44 87 GLU A CA 1
ATOM 667 C C . GLU A 1 87 ? 3.925 6.864 5.426 1.00 98.44 87 GLU A C 1
ATOM 669 O O . GLU A 1 87 ? 4.209 5.929 6.174 1.00 98.44 87 GLU A O 1
ATOM 674 N N . LEU A 1 88 ? 4.432 6.964 4.199 1.00 98.38 88 LEU A N 1
ATOM 675 C CA . LEU A 1 88 ? 5.416 6.050 3.628 1.00 98.38 88 LEU A CA 1
ATOM 676 C C . LEU A 1 88 ? 6.793 6.708 3.649 1.00 98.38 88 LEU A C 1
ATOM 678 O O . LEU A 1 88 ? 6.984 7.781 3.080 1.00 98.38 88 LEU A O 1
ATOM 682 N N . THR A 1 89 ? 7.775 6.021 4.223 1.00 98.12 89 THR A N 1
ATOM 683 C CA . THR A 1 89 ? 9.199 6.306 4.042 1.00 98.12 89 THR A CA 1
ATOM 684 C C . THR A 1 89 ? 9.867 5.108 3.379 1.00 98.12 89 THR A C 1
ATOM 686 O O . THR A 1 89 ? 9.782 3.997 3.893 1.00 98.12 89 THR A O 1
ATOM 689 N N . VAL A 1 90 ? 10.554 5.327 2.257 1.00 96.00 90 VAL A N 1
ATOM 690 C CA . VAL A 1 90 ? 11.286 4.270 1.545 1.00 96.00 90 VAL A CA 1
ATOM 691 C C . VAL A 1 90 ? 12.699 4.714 1.185 1.00 96.00 90 VAL A C 1
ATOM 693 O O . VAL A 1 90 ? 12.911 5.826 0.693 1.00 96.00 90 VAL A O 1
ATOM 696 N N . SER A 1 91 ? 13.672 3.843 1.443 1.00 93.38 91 SER A N 1
ATOM 697 C CA . SER A 1 91 ? 15.092 4.042 1.126 1.00 93.38 91 SER A CA 1
ATOM 698 C C . SER A 1 91 ? 15.575 2.995 0.120 1.00 93.38 91 SER A C 1
ATOM 700 O O . SER A 1 91 ? 16.560 2.295 0.348 1.00 93.38 91 SER A O 1
ATOM 702 N N . ASP A 1 92 ? 14.871 2.880 -1.005 1.00 88.25 92 ASP A N 1
ATOM 703 C CA . ASP A 1 92 ? 15.326 2.109 -2.159 1.00 88.25 92 ASP A CA 1
ATOM 704 C C . ASP A 1 92 ? 16.380 2.887 -2.968 1.00 88.25 92 ASP A C 1
ATOM 706 O O . ASP A 1 92 ? 16.607 4.089 -2.792 1.00 88.25 92 ASP A O 1
ATOM 710 N N . GLU A 1 93 ? 17.071 2.194 -3.870 1.00 86.00 93 GLU A N 1
ATOM 711 C CA . GLU A 1 93 ? 18.054 2.823 -4.749 1.00 86.00 93 GLU A CA 1
ATOM 712 C C . GLU A 1 93 ? 18.029 2.150 -6.115 1.00 86.00 93 GLU A C 1
ATOM 714 O O . GLU A 1 93 ? 18.692 1.140 -6.326 1.00 86.00 93 GLU A O 1
ATOM 719 N N . TRP A 1 94 ? 17.236 2.705 -7.028 1.00 88.75 94 TRP A N 1
ATOM 720 C CA . TRP A 1 94 ? 17.166 2.337 -8.441 1.00 88.75 94 TRP A CA 1
ATOM 721 C C . TRP A 1 94 ? 16.675 3.548 -9.246 1.00 88.75 94 TRP A C 1
ATOM 723 O O . TRP A 1 94 ? 15.983 4.412 -8.713 1.00 88.75 94 TRP A O 1
ATOM 733 N N . GLY A 1 95 ? 17.033 3.639 -10.528 1.00 88.19 95 GLY A N 1
ATOM 734 C CA . GLY A 1 95 ? 16.545 4.711 -11.407 1.00 88.19 95 GLY A CA 1
ATOM 735 C C . GLY A 1 95 ? 16.727 6.135 -10.853 1.00 88.19 95 GLY A C 1
ATOM 736 O O . GLY A 1 95 ? 17.609 6.413 -10.034 1.00 88.19 95 GLY A O 1
ATOM 737 N N . ARG A 1 96 ? 15.894 7.074 -11.317 1.00 91.25 96 ARG A N 1
ATOM 738 C CA . ARG A 1 96 ? 15.880 8.454 -10.799 1.00 91.25 96 ARG A CA 1
ATOM 739 C C . ARG A 1 96 ? 14.941 8.568 -9.604 1.00 91.25 96 ARG A C 1
ATOM 741 O O . ARG A 1 96 ? 13.854 8.005 -9.626 1.00 91.25 96 ARG A O 1
ATOM 748 N N . ARG A 1 97 ? 15.297 9.392 -8.609 1.00 92.31 97 ARG A N 1
ATOM 749 C CA . ARG A 1 97 ? 14.432 9.679 -7.444 1.00 92.31 97 ARG A CA 1
ATOM 750 C C . ARG A 1 97 ? 12.999 10.041 -7.854 1.00 92.31 97 ARG A C 1
ATOM 752 O O . ARG A 1 97 ? 12.065 9.478 -7.309 1.00 92.31 97 ARG A O 1
ATOM 759 N N . SER A 1 98 ? 12.832 10.917 -8.846 1.00 92.19 98 SER A N 1
ATOM 760 C CA . SER A 1 98 ? 11.511 11.347 -9.324 1.00 92.19 98 SER A CA 1
ATOM 761 C C . SER A 1 98 ? 10.660 10.211 -9.904 1.00 92.19 98 SER A C 1
ATOM 763 O O . SER A 1 98 ? 9.443 10.250 -9.797 1.00 92.19 98 SER A O 1
ATOM 765 N N . GLU A 1 99 ? 11.281 9.208 -10.534 1.00 92.81 99 GLU A N 1
ATOM 766 C CA . GLU A 1 99 ? 10.572 8.045 -11.091 1.00 92.81 99 GLU A CA 1
ATOM 767 C C . GLU A 1 99 ? 10.121 7.105 -9.974 1.00 92.81 99 GLU A C 1
ATOM 769 O O . GLU A 1 99 ? 8.992 6.620 -9.991 1.00 92.81 99 GLU A O 1
ATOM 774 N N . ARG A 1 100 ? 10.990 6.898 -8.980 1.00 93.62 100 ARG A N 1
ATOM 775 C CA . ARG A 1 100 ? 10.671 6.127 -7.778 1.00 93.62 100 ARG A CA 1
ATOM 776 C C . ARG A 1 100 ? 9.537 6.761 -6.985 1.00 93.62 100 ARG A C 1
ATOM 778 O O . ARG A 1 100 ? 8.586 6.082 -6.621 1.00 93.62 100 ARG A O 1
ATOM 785 N N . GLU A 1 101 ? 9.627 8.067 -6.755 1.00 95.25 101 GLU A N 1
ATOM 786 C CA . GLU A 1 101 ? 8.618 8.837 -6.031 1.00 95.25 101 GLU A CA 1
ATOM 787 C C . GLU A 1 101 ? 7.263 8.789 -6.747 1.00 95.25 101 GLU A C 1
ATOM 789 O O . GLU A 1 101 ? 6.252 8.508 -6.110 1.00 95.25 101 GLU A O 1
ATOM 794 N N . ALA A 1 102 ? 7.242 8.952 -8.075 1.00 94.88 102 ALA A N 1
ATOM 795 C CA . ALA A 1 102 ? 6.021 8.823 -8.871 1.00 94.88 102 ALA A CA 1
ATOM 796 C C . ALA A 1 102 ? 5.418 7.408 -8.811 1.00 94.88 102 ALA A C 1
ATOM 798 O O . ALA A 1 102 ? 4.205 7.264 -8.658 1.00 94.88 102 ALA A O 1
ATOM 799 N N . LEU A 1 103 ? 6.249 6.360 -8.886 1.00 94.69 103 LEU A N 1
ATOM 800 C CA . LEU A 1 103 ? 5.776 4.978 -8.789 1.00 94.69 103 LEU A CA 1
ATOM 801 C C . LEU A 1 103 ? 5.190 4.674 -7.403 1.00 94.69 103 LEU A C 1
ATOM 803 O O . LEU A 1 103 ? 4.122 4.071 -7.310 1.00 94.69 103 LEU A O 1
ATOM 807 N N . TRP A 1 104 ? 5.851 5.108 -6.328 1.00 96.44 104 TRP A N 1
ATOM 808 C CA . TRP A 1 104 ? 5.334 4.941 -4.970 1.00 96.44 104 TRP A CA 1
ATOM 809 C C . TRP A 1 104 ? 4.063 5.758 -4.722 1.00 96.44 104 TRP A C 1
ATOM 811 O O . TRP A 1 104 ? 3.139 5.253 -4.087 1.00 96.44 104 TRP A O 1
ATOM 821 N N . ALA A 1 105 ? 3.963 6.970 -5.272 1.00 96.75 105 ALA A N 1
ATOM 822 C CA . ALA A 1 105 ? 2.743 7.770 -5.196 1.00 96.75 105 ALA A CA 1
ATOM 823 C C . ALA A 1 105 ? 1.561 7.068 -5.885 1.00 96.75 105 ALA A C 1
ATOM 825 O O . ALA A 1 105 ? 0.481 6.981 -5.297 1.00 96.75 105 ALA A O 1
ATOM 826 N N . LEU A 1 106 ? 1.777 6.494 -7.077 1.00 96.12 106 LEU A N 1
ATOM 827 C CA . LEU A 1 106 ? 0.761 5.691 -7.763 1.00 96.12 106 LEU A CA 1
ATOM 828 C C . LEU A 1 106 ? 0.365 4.460 -6.933 1.00 96.12 106 LEU A C 1
ATOM 830 O O . LEU A 1 106 ? -0.820 4.181 -6.789 1.00 96.12 106 LEU A O 1
ATOM 834 N N . ARG A 1 107 ? 1.327 3.750 -6.336 1.00 96.31 107 ARG A N 1
ATOM 835 C CA . ARG A 1 107 ? 1.045 2.592 -5.468 1.00 96.31 107 ARG A CA 1
ATOM 836 C C . ARG A 1 107 ? 0.192 2.961 -4.253 1.00 96.31 107 ARG A C 1
ATOM 838 O O . ARG A 1 107 ? -0.720 2.216 -3.909 1.00 96.31 107 ARG A O 1
ATOM 845 N N . LEU A 1 108 ? 0.426 4.117 -3.629 1.00 97.62 108 LEU A N 1
ATOM 846 C CA . LEU A 1 108 ? -0.420 4.602 -2.529 1.00 97.62 108 LEU A CA 1
ATOM 847 C C . LEU A 1 108 ? -1.838 4.968 -2.994 1.00 97.62 108 LEU A C 1
ATOM 849 O O . LEU A 1 108 ? -2.799 4.780 -2.248 1.00 97.62 108 LEU A O 1
ATOM 853 N N . GLU A 1 109 ? -1.995 5.465 -4.221 1.00 96.75 109 GLU A N 1
ATOM 854 C CA . GLU A 1 109 ? -3.317 5.651 -4.825 1.00 96.75 109 GLU A CA 1
ATOM 855 C C . GLU A 1 109 ? -4.011 4.306 -5.074 1.00 96.75 109 GLU A C 1
ATOM 857 O O . GLU A 1 109 ? -5.168 4.138 -4.698 1.00 96.75 109 GLU A O 1
ATOM 862 N N . GLN A 1 110 ? -3.293 3.318 -5.608 1.00 96.94 110 GLN A N 1
ATOM 863 C CA . GLN A 1 110 ? -3.803 1.962 -5.818 1.00 96.94 110 GLN A CA 1
ATOM 864 C C . GLN A 1 110 ? -4.208 1.286 -4.504 1.00 96.94 110 GLN A C 1
ATOM 866 O O . GLN A 1 110 ? -5.249 0.639 -4.456 1.00 96.94 110 GLN A O 1
ATOM 871 N N . LEU A 1 111 ? -3.436 1.476 -3.429 1.00 98.00 111 LEU A N 1
ATOM 872 C CA . LEU A 1 111 ? -3.799 1.022 -2.086 1.00 98.00 111 LEU A CA 1
ATOM 873 C C . LEU A 1 111 ? -5.127 1.649 -1.654 1.00 98.00 111 LEU A C 1
ATOM 875 O O . LEU A 1 111 ? -6.020 0.943 -1.192 1.00 98.00 111 LEU A O 1
ATOM 879 N N . ALA A 1 112 ? -5.271 2.964 -1.838 1.00 97.00 112 ALA A N 1
ATOM 880 C CA . ALA A 1 112 ? -6.486 3.688 -1.487 1.00 97.00 112 ALA A CA 1
ATOM 881 C C . ALA A 1 112 ? -7.709 3.214 -2.295 1.00 97.00 112 ALA A C 1
ATOM 883 O O . ALA A 1 112 ? -8.820 3.197 -1.760 1.00 97.00 112 ALA A O 1
ATOM 884 N N . GLU A 1 113 ? -7.536 2.832 -3.558 1.00 96.81 113 GLU A N 1
ATOM 885 C CA . GLU A 1 113 ? -8.607 2.284 -4.396 1.00 96.81 113 GLU A CA 1
ATOM 886 C C . GLU A 1 113 ? -8.935 0.827 -4.047 1.00 96.81 113 GLU A C 1
ATOM 888 O O . GLU A 1 113 ? -10.110 0.472 -3.918 1.00 96.81 113 GLU A O 1
ATOM 893 N N . LEU A 1 114 ? -7.924 0.000 -3.767 1.00 97.50 114 LEU A N 1
ATOM 894 C CA . LEU A 1 114 ? -8.112 -1.381 -3.332 1.00 97.50 114 LEU A CA 1
ATOM 895 C C . LEU A 1 114 ? -9.009 -1.462 -2.099 1.00 97.50 114 LEU A C 1
ATOM 897 O O . LEU A 1 114 ? -9.975 -2.224 -2.094 1.00 97.50 114 LEU A O 1
ATOM 901 N N . VAL A 1 115 ? -8.717 -0.675 -1.061 1.00 96.00 115 VAL A N 1
ATOM 902 C CA . VAL A 1 115 ? -9.491 -0.715 0.191 1.00 96.00 115 VAL A CA 1
ATOM 903 C C . VAL A 1 115 ? -10.938 -0.235 0.006 1.00 96.00 115 VAL A C 1
ATOM 905 O O . VAL A 1 115 ? -11.799 -0.535 0.831 1.00 96.00 115 VAL A O 1
ATOM 908 N N . ARG A 1 116 ? -11.242 0.454 -1.104 1.00 94.25 116 ARG A N 1
ATOM 909 C CA . ARG A 1 116 ? -12.608 0.811 -1.528 1.00 94.25 116 ARG A CA 1
ATOM 910 C C . ARG A 1 116 ? -13.279 -0.258 -2.399 1.00 94.25 116 ARG A C 1
ATOM 912 O O . ARG A 1 116 ? -14.433 -0.087 -2.782 1.00 94.25 116 ARG A O 1
ATOM 919 N N . GLY A 1 117 ? -12.598 -1.372 -2.666 1.00 95.62 117 GLY A N 1
ATOM 920 C CA . GLY A 1 117 ? -13.091 -2.476 -3.489 1.00 95.62 117 GLY A CA 1
ATOM 921 C C . GLY A 1 117 ? -12.719 -2.365 -4.968 1.00 95.62 117 GLY A C 1
ATOM 922 O O . GLY A 1 117 ? -13.370 -2.993 -5.804 1.00 95.62 117 GLY A O 1
ATOM 923 N N . HIS A 1 118 ? -11.698 -1.577 -5.307 1.00 95.94 118 HIS A N 1
ATOM 924 C CA . HIS A 1 118 ? -11.224 -1.379 -6.676 1.00 95.94 118 HIS A CA 1
ATOM 925 C C . HIS A 1 118 ? -9.766 -1.851 -6.816 1.00 95.94 118 HIS A C 1
ATOM 927 O O . HIS A 1 118 ? -8.858 -1.023 -6.890 1.00 95.94 118 HIS A O 1
ATOM 933 N N . PRO A 1 119 ? -9.512 -3.177 -6.817 1.00 95.88 119 PRO A N 1
ATOM 934 C CA . PRO A 1 119 ? -8.171 -3.706 -7.040 1.00 95.88 119 PRO A CA 1
ATOM 935 C C . PRO A 1 119 ? -7.662 -3.347 -8.440 1.00 95.88 119 PRO A C 1
ATOM 937 O O . PRO A 1 119 ? -8.439 -3.154 -9.380 1.00 95.88 119 PRO A O 1
ATOM 940 N N . VAL A 1 120 ? -6.342 -3.301 -8.585 1.00 95.44 120 VAL A N 1
ATOM 941 C CA . VAL A 1 120 ? -5.685 -3.035 -9.863 1.00 95.44 120 VAL A CA 1
ATOM 942 C C . VAL A 1 120 ? -5.947 -4.174 -10.846 1.00 95.44 120 VAL A C 1
ATOM 944 O O . VAL A 1 120 ? -5.704 -5.344 -10.555 1.00 95.44 120 VAL A O 1
ATOM 947 N N . ASP A 1 121 ? -6.372 -3.818 -12.056 1.00 93.69 121 ASP A N 1
ATOM 948 C CA . ASP A 1 121 ? -6.366 -4.734 -13.193 1.00 93.69 121 ASP A CA 1
ATOM 949 C C . ASP A 1 121 ? -4.972 -4.764 -13.835 1.00 93.69 121 ASP A C 1
ATOM 951 O O . ASP A 1 121 ? -4.622 -3.918 -14.666 1.00 93.69 121 ASP A O 1
ATOM 955 N N . TRP A 1 122 ? -4.168 -5.749 -13.437 1.00 91.56 122 TRP A N 1
ATOM 956 C CA . TRP A 1 122 ? -2.797 -5.920 -13.918 1.00 91.56 122 TRP A CA 1
ATOM 957 C C . TRP A 1 122 ? -2.694 -6.239 -15.414 1.00 91.56 122 TRP A C 1
ATOM 959 O O . TRP A 1 122 ? -1.635 -6.005 -15.998 1.00 91.56 122 TRP A O 1
ATOM 969 N N . ALA A 1 123 ? -3.760 -6.730 -16.058 1.00 89.75 123 ALA A N 1
ATOM 970 C CA . ALA A 1 123 ? -3.742 -7.007 -17.495 1.00 89.75 123 ALA A CA 1
ATOM 971 C C . ALA A 1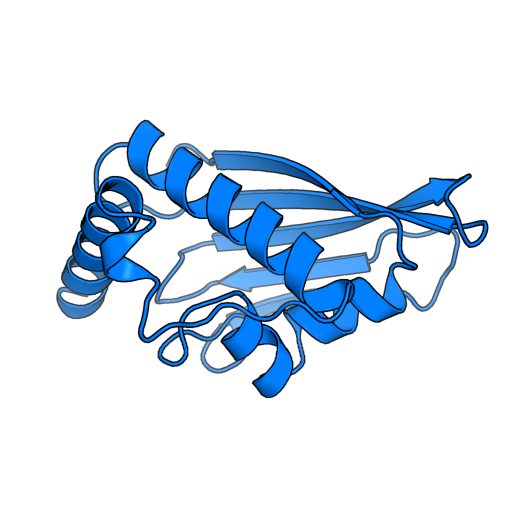 123 ? -3.755 -5.708 -18.319 1.00 89.75 123 ALA A C 1
ATOM 973 O O . ALA A 1 123 ? -3.031 -5.583 -19.310 1.00 89.75 123 ALA A O 1
ATOM 974 N N . ASP A 1 124 ? -4.528 -4.718 -17.872 1.00 89.62 124 ASP A N 1
ATOM 975 C CA . ASP A 1 124 ? -4.655 -3.416 -18.534 1.00 89.62 124 ASP A CA 1
ATOM 976 C C . ASP A 1 124 ? -3.637 -2.375 -18.039 1.00 89.62 124 ASP A C 1
ATOM 978 O O . ASP A 1 124 ? -3.417 -1.346 -18.696 1.00 89.62 124 ASP A O 1
ATOM 982 N N . TRP A 1 125 ? -3.011 -2.620 -16.887 1.00 89.62 125 TRP A N 1
ATOM 983 C CA . TRP A 1 125 ? -2.153 -1.657 -16.200 1.00 89.62 125 TRP A CA 1
ATOM 984 C C . TRP A 1 125 ? -1.022 -1.074 -17.073 1.00 89.62 125 TRP A C 1
ATOM 986 O O . TRP A 1 125 ? -0.934 0.157 -17.148 1.00 89.62 125 TRP A O 1
ATOM 996 N N . PRO A 1 126 ? -0.235 -1.869 -17.837 1.00 87.88 126 PRO A N 1
ATOM 997 C CA . PRO A 1 126 ? 0.842 -1.328 -18.677 1.00 87.88 126 PRO A CA 1
ATOM 998 C C . PRO A 1 126 ? 0.349 -0.357 -19.760 1.00 87.88 126 PRO A C 1
ATOM 1000 O O . PRO A 1 126 ? 1.080 0.533 -20.202 1.00 87.88 126 PRO A O 1
ATOM 1003 N N . THR A 1 127 ? -0.902 -0.512 -20.202 1.00 88.69 127 THR A N 1
ATOM 1004 C CA . THR A 1 127 ? -1.504 0.363 -21.214 1.00 88.69 127 THR A CA 1
ATOM 1005 C C . THR A 1 127 ? -1.902 1.712 -20.617 1.00 88.69 127 THR A C 1
ATOM 1007 O O . THR A 1 127 ? -1.722 2.737 -21.283 1.00 88.69 127 THR A O 1
ATOM 1010 N N . ARG A 1 128 ? -2.412 1.715 -19.376 1.00 86.81 128 ARG A N 1
ATOM 1011 C CA . ARG A 1 128 ? -2.887 2.912 -18.658 1.00 86.81 128 ARG A CA 1
ATOM 1012 C C . ARG A 1 128 ? -1.758 3.700 -17.981 1.00 86.81 128 ARG A C 1
ATOM 1014 O O . ARG A 1 128 ? -1.824 4.924 -17.962 1.00 86.81 128 ARG A O 1
ATOM 1021 N N . HIS A 1 129 ? -0.703 3.027 -17.519 1.00 87.19 129 HIS A N 1
ATOM 1022 C CA . HIS A 1 129 ? 0.375 3.607 -16.703 1.00 87.19 129 HIS A CA 1
ATOM 1023 C C . HIS A 1 129 ? 1.755 3.425 -17.347 1.00 87.19 129 HIS A C 1
ATOM 1025 O O . HIS A 1 129 ? 2.665 2.837 -16.775 1.00 87.19 129 HIS A O 1
ATOM 1031 N N . ARG A 1 130 ? 1.932 3.881 -18.593 1.00 88.06 130 ARG A N 1
ATOM 1032 C CA . ARG A 1 130 ? 3.139 3.565 -19.388 1.00 88.06 130 ARG A CA 1
ATOM 1033 C C . ARG A 1 130 ? 4.457 4.043 -18.767 1.00 88.06 130 ARG A C 1
ATOM 1035 O O . ARG A 1 130 ? 5.490 3.409 -18.983 1.00 88.06 130 ARG A O 1
ATOM 1042 N N . LEU A 1 131 ? 4.456 5.196 -18.094 1.00 87.69 131 LEU A N 1
ATOM 1043 C CA . LEU A 1 131 ? 5.671 5.756 -17.492 1.00 87.69 131 LEU A CA 1
ATOM 1044 C C . LEU A 1 131 ? 6.034 4.997 -16.218 1.00 87.69 131 LEU A C 1
ATOM 1046 O O . LEU A 1 131 ? 7.189 4.616 -16.031 1.00 87.69 131 LEU A O 1
ATOM 1050 N N . GLU A 1 132 ? 5.038 4.716 -15.392 1.00 91.19 132 GLU A N 1
ATOM 1051 C CA . GLU A 1 132 ? 5.176 3.978 -14.145 1.00 91.19 132 GLU A CA 1
ATOM 1052 C C . GLU A 1 132 ? 5.485 2.506 -14.420 1.00 91.19 132 GLU A C 1
ATOM 1054 O O . GLU A 1 132 ? 6.288 1.911 -13.714 1.00 91.19 132 GLU A O 1
ATOM 1059 N N . ASP A 1 133 ? 4.972 1.938 -15.511 1.00 88.19 133 ASP A N 1
ATOM 1060 C CA . ASP A 1 133 ? 5.335 0.604 -15.987 1.00 88.19 133 ASP A CA 1
ATOM 1061 C C . ASP A 1 133 ? 6.803 0.519 -16.412 1.00 88.19 133 ASP A C 1
ATOM 1063 O O . ASP A 1 133 ? 7.502 -0.444 -16.093 1.00 88.19 133 ASP A O 1
ATOM 1067 N N . ARG A 1 134 ? 7.3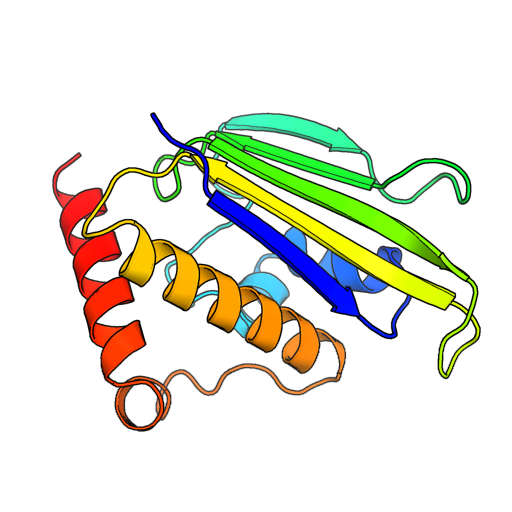34 1.559 -17.064 1.00 88.12 134 ARG A N 1
ATOM 1068 C CA . ARG A 1 134 ? 8.777 1.641 -17.325 1.00 88.12 134 ARG A CA 1
ATOM 1069 C C . ARG A 1 134 ? 9.579 1.721 -16.021 1.00 88.12 134 ARG A C 1
ATOM 1071 O O . ARG A 1 134 ? 10.636 1.091 -15.928 1.00 88.12 134 ARG A O 1
ATOM 1078 N N . ALA A 1 135 ? 9.098 2.479 -15.038 1.00 89.44 135 ALA A N 1
ATOM 1079 C CA . ALA A 1 135 ? 9.748 2.605 -13.737 1.00 89.44 135 ALA A CA 1
ATOM 1080 C C . ALA A 1 135 ? 9.737 1.262 -12.984 1.00 89.44 135 ALA A C 1
ATOM 1082 O O . ALA A 1 135 ? 10.796 0.783 -12.588 1.00 89.44 135 ALA A O 1
ATOM 1083 N N . ALA A 1 136 ? 8.587 0.587 -12.913 1.00 88.50 136 ALA A N 1
ATOM 1084 C CA . ALA A 1 136 ? 8.426 -0.728 -12.295 1.00 88.50 136 ALA A CA 1
ATOM 1085 C C . ALA A 1 136 ? 9.314 -1.794 -12.958 1.00 88.50 136 ALA A C 1
ATOM 1087 O O . ALA A 1 136 ? 9.945 -2.603 -12.279 1.00 88.50 136 ALA A O 1
ATOM 1088 N N . ARG A 1 137 ? 9.448 -1.763 -14.291 1.00 88.50 137 ARG A N 1
ATOM 1089 C CA . ARG A 1 137 ? 10.392 -2.636 -15.008 1.00 88.50 137 ARG A CA 1
ATOM 1090 C C . ARG A 1 137 ? 11.856 -2.329 -14.680 1.00 88.50 137 ARG A C 1
ATOM 1092 O O . ARG A 1 137 ? 12.661 -3.253 -14.604 1.00 88.50 137 ARG A O 1
ATOM 1099 N N . SER A 1 138 ? 12.205 -1.061 -14.468 1.00 88.44 138 SER A N 1
ATOM 1100 C CA . SER A 1 138 ? 13.564 -0.658 -14.073 1.00 88.44 138 SER A CA 1
ATOM 1101 C C . SER A 1 138 ? 13.892 -1.099 -12.645 1.00 88.44 138 SER A C 1
ATOM 1103 O O . SER A 1 138 ? 14.963 -1.654 -12.406 1.00 88.44 138 SER A O 1
ATOM 1105 N N . GLU A 1 139 ? 12.950 -0.926 -11.716 1.00 90.31 139 GLU A N 1
ATOM 1106 C CA . GLU A 1 139 ? 13.015 -1.463 -10.354 1.00 90.31 139 GLU A CA 1
ATOM 1107 C C . GLU A 1 139 ? 13.199 -2.988 -10.367 1.00 90.31 139 GLU A C 1
ATOM 1109 O O . GLU A 1 139 ? 14.087 -3.516 -9.703 1.00 90.31 139 GLU A O 1
ATOM 1114 N N . ALA A 1 140 ? 12.398 -3.710 -11.158 1.00 88.25 140 ALA A N 1
ATOM 1115 C CA . ALA A 1 140 ? 12.498 -5.163 -11.299 1.00 88.25 140 ALA A CA 1
ATOM 1116 C C . ALA A 1 140 ? 13.856 -5.618 -11.857 1.00 88.25 140 ALA A C 1
ATOM 1118 O O . ALA A 1 140 ? 14.460 -6.551 -11.327 1.00 88.25 140 ALA A O 1
ATOM 1119 N N . ALA A 1 141 ? 14.366 -4.943 -12.890 1.00 87.31 141 ALA A N 1
ATOM 1120 C CA . ALA A 1 141 ? 15.675 -5.247 -13.466 1.00 87.31 141 ALA A CA 1
ATOM 1121 C C . ALA A 1 141 ? 16.813 -5.033 -12.457 1.00 87.31 141 ALA A C 1
ATOM 1123 O O . ALA A 1 141 ? 17.744 -5.833 -12.397 1.00 87.31 141 ALA A O 1
ATOM 1124 N N . HIS A 1 142 ? 16.723 -3.979 -11.642 1.00 85.25 142 HIS A N 1
ATOM 1125 C CA . HIS A 1 142 ? 17.695 -3.708 -10.585 1.00 85.25 142 HIS A CA 1
ATOM 1126 C C . HIS A 1 142 ? 17.694 -4.786 -9.501 1.00 85.25 142 HIS A C 1
ATOM 1128 O O . HIS A 1 142 ? 18.755 -5.233 -9.074 1.00 85.25 142 HIS A O 1
ATOM 1134 N N . ARG A 1 143 ? 16.509 -5.249 -9.092 1.00 82.44 143 ARG A N 1
ATOM 1135 C CA . ARG A 1 143 ? 16.368 -6.342 -8.119 1.00 82.44 143 ARG A CA 1
ATOM 1136 C C . ARG A 1 143 ? 16.988 -7.642 -8.613 1.00 82.44 143 ARG A C 1
ATOM 1138 O O . ARG A 1 143 ? 17.670 -8.303 -7.847 1.00 82.44 143 ARG A O 1
ATOM 1145 N N . ALA A 1 144 ? 16.804 -7.980 -9.888 1.00 78.94 144 ALA A N 1
ATOM 1146 C CA . ALA A 1 144 ? 17.385 -9.186 -10.479 1.00 78.94 144 ALA A CA 1
ATOM 1147 C C . ALA A 1 144 ? 18.926 -9.159 -10.571 1.00 78.94 144 ALA A C 1
ATOM 1149 O O . ALA A 1 144 ? 19.539 -10.202 -10.787 1.00 78.94 144 ALA A O 1
ATOM 1150 N N . ALA A 1 145 ? 19.548 -7.982 -10.451 1.00 72.94 145 ALA A N 1
ATOM 1151 C CA . ALA A 1 145 ? 20.998 -7.811 -10.501 1.00 72.94 145 ALA A CA 1
ATOM 1152 C C . ALA A 1 145 ? 21.683 -7.871 -9.120 1.00 72.94 145 ALA A C 1
ATOM 1154 O O . ALA A 1 145 ? 22.912 -7.785 -9.062 1.00 72.94 145 ALA A O 1
ATOM 1155 N N . ARG A 1 146 ? 20.911 -7.976 -8.031 1.00 66.25 146 ARG A N 1
ATOM 1156 C CA . ARG A 1 146 ? 21.391 -8.099 -6.647 1.00 66.25 146 ARG A CA 1
ATOM 1157 C C . ARG A 1 146 ? 21.372 -9.554 -6.195 1.00 66.25 146 ARG A C 1
ATOM 1159 O O . ARG A 1 146 ? 22.314 -9.923 -5.462 1.00 66.25 146 ARG A O 1
#

Sequence (146 aa):
MEAIRLERDIDLPRAIVWEALVDPVLVEGWLHPSERLVAGTTPVEFREPDAASEPAVLEVISPAFGDVRIVLDRVDGGTRGEGTRVELTVSDEWGRRSEREALWALRLEQLAELVRGHPVDWADWPTRHRLEDRAARSEAAHRAAR

pLDDT: mean 91.8, std 6.24, range [62.91, 98.5]

Foldseek 3Di:
DDKAKDKDKAQDDPQLLLCCQQPLVSVCQLPPNVDHNPPPWAFDDAAHCPDLQAWGWGWTQDLLFGTKIWTWHWDQDHPVRIITMIMIITDGDWDDPVLVNVLVVSSVVQSSCSSVVRGDPPVCCCVVPVSNVVSVVRSVVVSVVD

Secondary structure (DSSP, 8-state):
---EEEEEEESS-HHHHHHHHH-HHHHTTTS-TT--SSTTSEEEEEE-TT-TTS-EEEEEEETTTEEEEEEEEEEE-STTSEEEEEEEEEE--SS-HHHHHHHHHHHHHHHHHHTTT----TTTHHHH-HHHHHHHHHHHHHHHT-

Radius of gyration: 14.85 Å; chains: 1; bounding box: 39×25×42 Å